Protein 2V4X (pdb70)

Radius of gyration: 14.33 Å; Cα contacts (8 Å, |Δi|>4): 171; chains: 1; bounding box: 40×26×37 Å

Organism: Sheep pulmonary adenomatosis virus (NCBI:txid11746)

B-factor: mean 12.02, std 9.5, range [4.0, 73.2]

Solvent-accessible surface area: 7059 Å² total

Nearest PDB structures (foldseek):
  2v4x-assembly1_A  TM=1.008E+00  e=2.243E-20  Jaagsiekte sheep retrovirus
  2xgv-assembly1_A  TM=6.869E-01  e=1.788E-03  Microcebus murinus
  2xgu-assembly1_A  TM=5.473E-01  e=5.141E-03  Oryctolagus cuniculus
  8ckx-assembly1_F  TM=6.188E-01  e=2.642E-02  Human immunodeficiency virus 1
  3j3q-assembly1_hP  TM=6.783E-01  e=2.844E-01  Human immunodeficiency virus 1

Secondary structure (DSSP, 8-state):
-EEE-SS-EEE-PPPHHHHHHHHHHHHHT-TTSHHHH--HHHHTS---HHHHHHHHHHHS-HHHHHHHHHHHHHHHHHHHHHHHHHT-S--------GGG-SGGGSSSS-TTHHHHHHHHHHHHHHT--

Foldseek 3Di:
DWDDDPPDIDDDADDPVVLVVLLCCCVPVNLQGPVNLVLVVVLVDQDFLVNLLVSLVRRDDPVLSVQLLVQLLVLLQVVQVVCVVVVNPDHSVLNQDDVRVDPVSRHDHDPCSSNSNSVSNSVSSNPGD

Sequence (129 aa):
PVFENNNQRYYESLPFKQLKEELKIACSQYGPTAPFTIAIENLGTQALPPNDWKQTARRRACLSGGDYLLWKSEFFEEQCARIADVNRQQQGIQTSYELIGEGPYQATDTQLNFLPGAYAQISNAARQAWKRLP

CATH classification: 1.10.375.10

Structure (mmCIF, N/CA/C/O backbone):
data_2V4X
#
_entry.id   2V4X
#
_cell.length_a   29.595
_cell.length_b   57.826
_cell.length_c   40.927
_cell.angle_alpha   90.00
_cell.angle_beta   109.17
_cell.angle_gamma   90.00
#
_symmetry.space_group_name_H-M   'P 1 21 1'
#
loop_
_entity.id
_entity.type
_entity.pdbx_description
1 polymer 'CAPSID PROTEIN P27'
2 water water
#
loop_
_atom_site.group_PDB
_atom_site.id
_atom_site.type_symbol
_atom_site.label_atom_id
_atom_site.label_alt_id
_atom_site.label_comp_id
_atom_site.label_asym_id
_atom_site.label_entity_id
_atom_site.label_seq_id
_atom_site.pdbx_PDB_ins_code
_atom_site.Cartn_x
_atom_site.Cartn_y
_atom_site.Cartn_z
_atom_site.occupancy
_atom_site.B_iso_or_equiv
_atom_site.auth_seq_id
_atom_site.auth_comp_id
_atom_site.auth_asym_id
_atom_site.auth_atom_id
_atom_site.pdbx_PDB_model_num
ATOM 1 N N . PRO A 1 1 ? 33.252 23.977 2.216 1.00 7.20 1 PRO A N 1
ATOM 2 C CA . PRO A 1 1 ? 34.166 24.970 1.630 1.00 7.79 1 PRO A CA 1
ATOM 3 C C . PRO A 1 1 ? 35.235 24.358 0.738 1.00 7.34 1 PRO A C 1
ATOM 4 O O . PRO A 1 1 ? 35.375 23.138 0.659 1.00 7.55 1 PRO A O 1
ATOM 8 N N . VAL A 1 2 ? 35.966 25.235 0.069 1.00 8.01 2 VAL A N 1
ATOM 9 C CA . VAL A 1 2 ? 36.984 24.882 -0.915 1.00 8.49 2 VAL A CA 1
ATOM 10 C C . VAL A 1 2 ? 38.356 25.072 -0.293 1.00 8.27 2 VAL A C 1
ATOM 11 O O . VAL A 1 2 ? 38.634 26.097 0.328 1.00 7.54 2 VAL A O 1
ATOM 15 N N . PHE A 1 3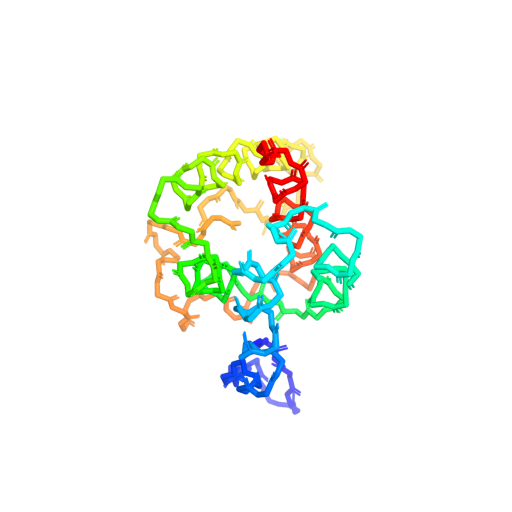 ? 39.195 24.063 -0.490 1.00 8.26 3 PHE A N 1
ATOM 16 C CA . PHE A 1 3 ? 40.553 24.043 0.015 1.00 8.95 3 PHE A CA 1
ATOM 17 C C . PHE A 1 3 ? 41.489 23.632 -1.098 1.00 8.51 3 PHE A C 1
ATOM 18 O O . PHE A 1 3 ? 41.060 23.189 -2.161 1.00 8.75 3 PHE A O 1
ATOM 26 N N . GLU A 1 4 ? 42.782 23.789 -0.829 1.00 8.62 4 GLU A N 1
ATOM 27 C CA . GLU A 1 4 ? 43.813 23.350 -1.751 1.00 8.89 4 GLU A CA 1
ATOM 28 C C . GLU A 1 4 ? 44.828 22.522 -0.978 1.00 9.25 4 GLU A C 1
ATOM 29 O O . GLU A 1 4 ? 45.090 22.786 0.201 1.00 8.55 4 GLU A O 1
ATOM 35 N N .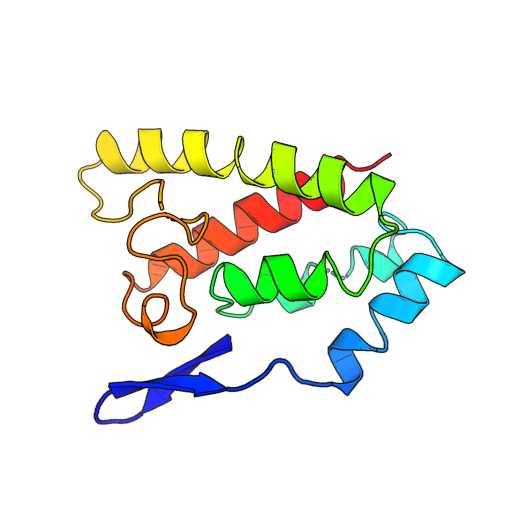 ASN A 1 5 ? 45.361 21.503 -1.642 1.00 9.43 5 ASN A N 1
ATOM 36 C CA . ASN A 1 5 ? 46.556 20.814 -1.179 1.00 9.97 5 ASN A CA 1
ATOM 37 C C . ASN A 1 5 ? 47.588 20.983 -2.279 1.00 9.78 5 ASN A C 1
ATOM 38 O O . ASN A 1 5 ? 47.394 21.797 -3.183 1.00 9.96 5 ASN A O 1
ATOM 43 N N . ASN A 1 6 ? 48.707 20.270 -2.201 1.00 10.55 6 ASN A N 1
ATOM 44 C CA . ASN A 1 6 ? 49.768 20.458 -3.182 1.00 11.50 6 ASN A CA 1
ATOM 45 C C . ASN A 1 6 ? 49.407 20.072 -4.614 1.00 11.70 6 ASN A C 1
ATOM 46 O O . ASN A 1 6 ? 50.122 20.408 -5.540 1.00 12.68 6 ASN A O 1
ATOM 51 N N . ASN A 1 7 ? 48.285 19.384 -4.789 1.00 11.55 7 ASN A N 1
ATOM 52 C CA . ASN A 1 7 ? 47.952 18.771 -6.053 1.00 11.82 7 ASN A CA 1
ATOM 53 C C . ASN A 1 7 ? 46.623 19.245 -6.666 1.00 11.17 7 ASN A C 1
ATOM 54 O O . ASN A 1 7 ? 46.449 19.196 -7.885 1.00 11.13 7 ASN A O 1
ATOM 59 N N . GLN A 1 8 ? 45.691 19.707 -5.842 1.00 10.61 8 GLN A N 1
ATOM 60 C CA . GLN A 1 8 ? 44.354 20.005 -6.342 1.00 10.91 8 GLN A CA 1
ATOM 61 C C . GLN A 1 8 ? 43.528 20.876 -5.399 1.00 9.87 8 GLN A C 1
ATOM 62 O O . GLN A 1 8 ? 43.818 20.993 -4.208 1.00 9.54 8 GLN A O 1
ATOM 68 N N . ARG A 1 9 ? 42.464 21.445 -5.958 1.00 9.56 9 ARG A N 1
ATOM 69 C CA . ARG A 1 9 ? 41.366 21.959 -5.177 1.00 9.25 9 ARG A CA 1
ATOM 70 C C . ARG A 1 9 ? 40.495 20.790 -4.731 1.00 8.92 9 ARG A C 1
ATOM 71 O O . ARG A 1 9 ? 40.225 19.861 -5.501 1.00 9.60 9 ARG A O 1
ATOM 79 N N . TYR A 1 10 ? 40.028 20.856 -3.494 1.00 8.54 10 TYR A N 1
ATOM 80 C CA . TYR A 1 10 ? 39.106 19.856 -2.986 1.00 8.23 10 TYR A CA 1
ATOM 81 C C . TYR A 1 10 ? 38.059 20.490 -2.087 1.00 8.38 10 TYR A C 1
ATOM 82 O O . TYR A 1 10 ? 38.206 21.647 -1.655 1.00 8.51 10 TYR A O 1
ATOM 91 N N . TYR A 1 11 ? 37.006 19.711 -1.830 1.00 7.66 11 TYR A N 1
ATOM 92 C CA . TYR A 1 11 ? 35.860 20.143 -1.055 1.00 7.37 11 TYR A CA 1
ATOM 93 C C . TYR A 1 11 ? 35.833 19.411 0.265 1.00 7.72 11 TYR A C 1
ATOM 94 O O . TYR A 1 11 ? 36.063 18.194 0.319 1.00 8.28 11 TYR A O 1
ATOM 103 N N . GLU A 1 12 ? 35.526 20.157 1.320 1.00 7.79 12 GLU A N 1
ATOM 104 C CA . GLU A 1 12 ? 35.202 19.585 2.608 1.00 8.70 12 GLU A CA 1
ATOM 105 C C . GLU A 1 12 ? 33.862 20.147 3.060 1.00 8.11 12 GLU A C 1
ATOM 106 O O . GLU A 1 12 ? 33.555 21.304 2.820 1.00 8.23 12 GLU A O 1
ATOM 112 N N . SER A 1 13 ? 33.052 19.310 3.685 1.00 8.99 13 SER A N 1
ATOM 113 C CA . SER A 1 13 ? 31.761 19.731 4.186 1.00 9.50 13 SER A CA 1
ATOM 114 C C . SER A 1 13 ? 31.863 20.898 5.160 1.00 9.41 13 SER A C 1
ATOM 115 O O . SER A 1 13 ? 32.872 21.071 5.845 1.00 8.75 13 SER A O 1
ATOM 118 N N . LEU A 1 14 ? 30.812 21.708 5.204 1.00 9.99 14 LEU A N 1
ATOM 119 C CA . LEU A 1 14 ? 30.687 22.756 6.206 1.00 10.55 14 LEU A CA 1
ATOM 120 C C . LEU A 1 14 ? 30.805 22.156 7.606 1.00 10.39 14 LEU A C 1
ATOM 121 O O . LEU A 1 14 ? 30.212 21.118 7.877 1.00 10.10 14 LEU A O 1
ATOM 126 N N . PRO A 1 15 ? 31.582 22.798 8.498 1.00 11.01 15 PRO A N 1
ATOM 127 C CA . PRO A 1 15 ? 31.622 22.346 9.884 1.00 11.23 15 PRO A CA 1
ATOM 128 C C . PRO A 1 15 ? 30.248 22.384 10.541 1.00 11.05 15 PRO A C 1
ATOM 129 O O . PRO A 1 15 ? 29.590 23.413 10.565 1.00 11.37 15 PRO A O 1
ATOM 133 N N . PHE A 1 16 ? 29.830 21.253 11.079 1.00 11.07 16 PHE A N 1
ATOM 134 C CA . PHE A 1 16 ? 28.481 21.114 11.593 1.00 11.24 16 PHE A CA 1
ATOM 135 C C . PHE A 1 16 ? 28.150 22.067 12.753 1.00 11.32 16 PHE A C 1
ATOM 136 O O . PHE A 1 16 ? 27.061 22.642 12.785 1.00 10.65 16 PHE A O 1
ATOM 144 N N . LYS A 1 17 ? 29.071 22.226 13.700 1.00 11.17 17 LYS A N 1
ATOM 145 C CA . LYS A 1 17 ? 28.825 23.084 14.873 1.00 12.02 17 LYS A CA 1
ATOM 146 C C . LYS A 1 17 ? 28.457 24.519 14.481 1.00 12.33 17 LYS A C 1
ATOM 147 O O . LYS A 1 17 ? 27.536 25.118 15.036 1.00 12.89 17 LYS A O 1
ATOM 149 N N . GLN A 1 18 ? 29.197 25.060 13.526 1.00 12.68 18 GLN A N 1
ATOM 150 C CA . GLN A 1 18 ? 28.968 26.402 12.988 1.00 13.25 18 GLN A CA 1
ATOM 151 C C . GLN A 1 18 ? 27.580 26.495 12.322 1.00 12.28 18 GLN A C 1
ATOM 152 O O . GLN A 1 18 ? 26.837 27.458 12.509 1.00 11.31 18 GLN A O 1
ATOM 158 N N . LEU A 1 19 ? 27.228 25.486 11.534 1.00 11.51 19 LEU A N 1
ATOM 159 C CA . LEU A 1 19 ? 25.933 25.446 10.856 1.00 11.61 19 LEU A CA 1
ATOM 160 C C . LEU A 1 19 ? 24.783 25.345 11.863 1.00 11.10 19 LEU A C 1
ATOM 161 O O . LEU A 1 19 ? 23.791 26.049 11.750 1.00 10.56 19 LEU A O 1
ATOM 166 N N . LYS A 1 20 ? 24.925 24.457 12.839 1.00 10.67 20 LYS A N 1
ATOM 167 C CA . LYS A 1 20 ? 23.925 24.308 13.888 1.00 11.67 20 LYS A CA 1
ATOM 168 C C . LYS A 1 20 ? 23.720 25.620 14.649 1.00 11.14 20 LYS A C 1
ATOM 169 O O . LYS A 1 20 ? 22.587 26.042 14.856 1.00 11.33 20 LYS A O 1
ATOM 175 N N . GLU A 1 21 ? 24.815 26.238 15.085 1.00 11.09 21 GLU A N 1
ATOM 176 C CA A GLU A 1 21 ? 24.716 27.497 15.805 0.50 10.83 21 GLU A CA 1
ATOM 177 C CA B GLU A 1 21 ? 24.801 27.545 15.773 0.50 10.89 21 GLU A CA 1
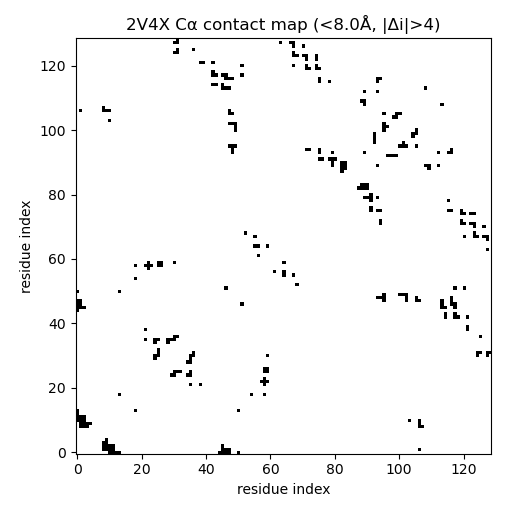ATOM 178 C C . GLU A 1 21 ? 24.009 28.572 14.969 1.00 10.53 21 GLU A C 1
ATOM 179 O O . GLU A 1 21 ? 23.194 29.330 15.506 1.00 10.33 21 GLU A O 1
ATOM 190 N N . LEU A 1 22 ? 24.272 28.602 13.669 1.00 10.01 22 LEU A N 1
ATOM 191 C CA . LEU A 1 22 ? 23.605 29.556 12.783 1.00 9.26 22 LEU A CA 1
ATOM 192 C C . LEU A 1 22 ? 22.104 29.254 12.652 1.00 8.87 22 LEU A C 1
ATOM 193 O O . LEU A 1 22 ? 21.283 30.170 12.698 1.00 8.45 22 LEU A O 1
ATOM 198 N N . LYS A 1 23 ? 21.736 27.981 12.532 1.00 8.86 23 LYS A N 1
ATOM 199 C CA . LYS A 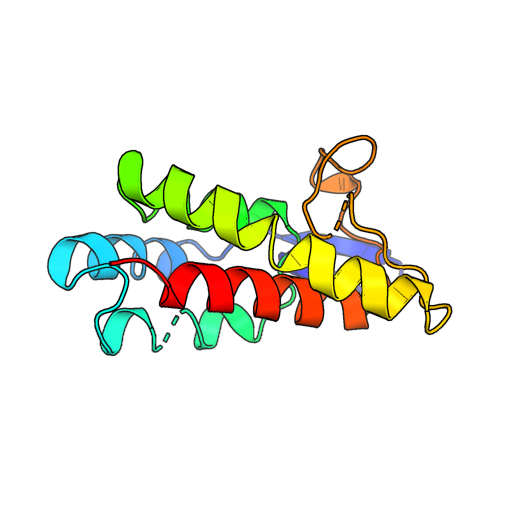1 23 ? 20.324 27.616 12.471 1.00 8.97 23 LYS A CA 1
ATOM 200 C C . LYS A 1 23 ? 19.585 28.050 13.739 1.00 8.75 23 LYS A C 1
ATOM 201 O O . LYS A 1 23 ? 18.475 28.607 13.676 1.00 8.41 23 LYS A O 1
ATOM 207 N N . ILE A 1 24 ? 20.201 27.792 14.888 1.00 8.61 24 ILE A N 1
ATOM 208 C CA . ILE A 1 24 ? 19.615 28.178 16.175 1.00 8.59 24 ILE A CA 1
ATOM 209 C C . ILE A 1 24 ? 19.501 29.701 16.280 1.00 8.21 24 ILE A C 1
ATOM 210 O O . ILE A 1 24 ? 18.483 30.220 16.739 1.00 8.63 24 ILE A O 1
ATOM 215 N N . ALA A 1 25 ? 20.534 30.410 15.835 1.00 8.23 25 ALA A N 1
ATOM 216 C CA . ALA A 1 25 ? 20.513 31.879 15.872 1.00 7.95 25 ALA A CA 1
ATOM 217 C C . ALA A 1 25 ? 19.355 32.420 15.030 1.00 8.41 25 ALA A C 1
ATOM 218 O O . ALA A 1 25 ? 18.628 33.314 15.456 1.00 8.46 25 ALA A O 1
ATOM 220 N N . CYS A 1 26 ? 19.159 31.854 13.840 1.00 8.15 26 CYS A N 1
ATOM 221 C CA . CYS A 1 26 ? 18.083 32.319 12.976 1.00 8.95 26 CYS A CA 1
ATOM 222 C C . CYS A 1 26 ? 16.730 32.102 13.619 1.00 9.28 26 CYS A C 1
ATOM 223 O O . CYS A 1 26 ? 15.864 32.964 13.543 1.00 9.56 26 CYS A O 1
ATOM 226 N N . SER A 1 27 ? 16.544 30.950 14.251 1.00 9.50 27 SER A N 1
ATOM 227 C CA . SER A 1 27 ? 15.260 30.643 14.873 1.00 10.71 27 SER A CA 1
ATOM 228 C C . SER A 1 27 ? 15.053 31.421 16.171 1.00 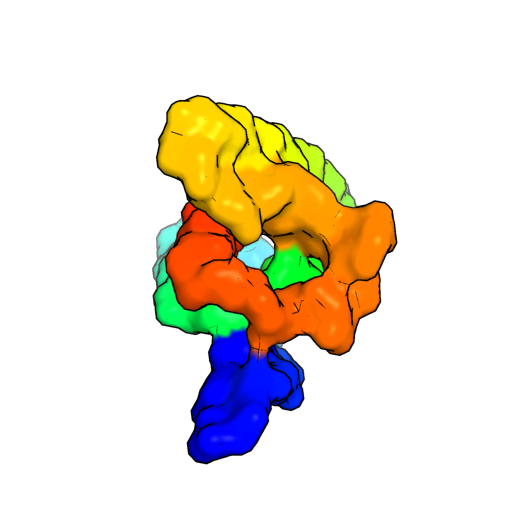10.19 27 SER A C 1
ATOM 229 O O . SER A 1 27 ? 13.948 31.899 16.429 1.00 10.84 27 SER A O 1
ATOM 232 N N . GLN A 1 28 ? 16.109 31.602 16.957 1.00 8.61 28 GLN A N 1
ATOM 233 C CA . GLN A 1 28 ? 15.976 32.180 18.295 1.00 8.57 28 GLN A CA 1
ATOM 234 C C . GLN A 1 28 ? 16.083 33.698 18.313 1.00 8.85 28 GLN A C 1
ATOM 235 O O . GLN A 1 28 ? 15.450 34.331 19.156 1.00 9.23 28 GLN A O 1
ATOM 241 N N . TYR A 1 29 ? 16.894 34.274 17.423 1.00 8.77 29 TYR A N 1
ATOM 242 C CA . TYR A 1 29 ? 17.053 35.743 17.352 1.00 8.67 29 TYR A CA 1
ATOM 243 C C . TYR A 1 29 ? 16.500 36.377 16.077 1.00 9.22 29 TYR A C 1
ATOM 244 O O . TYR A 1 29 ? 16.191 37.570 16.061 1.00 10.59 29 TYR A O 1
ATOM 253 N N . GLY A 1 30 ? 16.404 35.586 15.015 1.00 9.42 30 GLY A N 1
ATOM 254 C CA . GLY A 1 30 ? 16.008 36.076 13.696 1.00 9.31 30 GLY A CA 1
ATOM 255 C C . GLY A 1 30 ? 17.202 36.107 12.758 1.00 9.53 30 GLY A C 1
ATOM 256 O O . GLY A 1 30 ? 18.338 36.261 13.194 1.00 8.81 30 GLY A O 1
ATOM 257 N N . PRO A 1 31 ? 16.956 35.962 11.454 1.00 9.70 31 PRO A N 1
ATOM 258 C CA . PRO A 1 31 ? 18.052 35.882 10.497 1.00 9.72 31 PRO A CA 1
ATOM 259 C C . PRO A 1 31 ? 18.932 37.130 10.409 1.00 9.97 31 PRO A C 1
ATOM 260 O O . PRO A 1 31 ? 20.077 37.029 9.981 1.00 9.51 31 PRO A O 1
ATOM 264 N N . THR A 1 32 ? 18.404 38.293 10.784 1.00 9.27 32 THR A N 1
ATOM 265 C CA . THR A 1 32 ? 19.184 39.522 10.699 1.00 9.56 32 THR A CA 1
ATOM 266 C C . THR A 1 32 ? 19.457 40.154 12.065 1.00 8.77 32 THR A C 1
ATOM 267 O O . THR A 1 32 ? 19.817 41.315 12.135 1.00 9.49 32 THR A O 1
ATOM 271 N N . ALA A 1 33 ? 19.314 39.382 13.142 1.00 8.80 33 ALA A N 1
ATOM 272 C CA . ALA A 1 33 ? 19.744 39.837 14.476 1.00 8.05 33 ALA A CA 1
ATOM 273 C C . ALA A 1 33 ? 21.246 40.078 14.469 1.00 7.86 33 ALA A C 1
ATOM 274 O O . ALA A 1 33 ? 21.968 39.397 13.746 1.00 7.52 33 ALA A O 1
ATOM 276 N N . PRO A 1 34 ? 21.733 41.046 15.258 1.00 7.66 34 PRO A N 1
ATOM 277 C CA . PRO A 1 34 ? 23.179 41.271 15.307 1.00 7.80 34 PRO A CA 1
ATOM 278 C C . PRO A 1 34 ? 24.043 40.025 15.536 1.00 8.20 34 PRO A C 1
ATOM 279 O O . PRO A 1 34 ? 25.085 39.869 14.881 1.00 7.70 34 PRO A O 1
ATOM 283 N N . PHE A 1 35 ? 23.616 39.125 16.422 1.00 7.92 35 PHE A N 1
ATOM 284 C CA . PHE A 1 35 ? 24.402 37.914 16.658 1.00 7.99 35 PHE A CA 1
ATOM 285 C C . PHE A 1 35 ? 24.449 37.053 15.411 1.00 7.82 35 PHE A C 1
ATOM 286 O O . PHE A 1 35 ? 25.499 36.525 15.028 1.00 7.41 35 PHE A O 1
ATOM 294 N N . THR A 1 36 ? 23.293 36.912 14.783 1.00 7.81 36 THR A N 1
ATOM 295 C CA . THR A 1 36 ? 23.174 36.102 13.578 1.00 8.16 36 THR A CA 1
ATOM 296 C C . THR A 1 36 ? 24.017 36.671 12.434 1.00 8.01 36 THR A C 1
ATOM 297 O O . THR A 1 36 ? 24.733 35.930 11.750 1.00 8.34 36 THR A O 1
ATOM 301 N N . ILE A 1 37 ? 23.969 37.990 12.257 1.00 7.90 37 ILE A N 1
ATOM 302 C CA . ILE A 1 37 ? 24.772 38.627 11.216 1.00 8.42 37 ILE A CA 1
ATOM 303 C C . ILE A 1 37 ? 26.265 38.474 11.528 1.00 8.52 37 ILE A C 1
ATOM 304 O O . ILE A 1 37 ? 27.076 38.280 10.610 1.00 8.53 37 ILE A O 1
ATOM 309 N N . ALA A 1 38 ? 26.646 38.541 12.798 1.00 8.38 38 ALA A N 1
ATOM 310 C CA . ALA A 1 38 ? 28.053 38.337 13.155 1.00 8.70 38 ALA A CA 1
ATOM 311 C C . ALA A 1 38 ? 28.510 36.953 12.721 1.00 9.31 38 ALA A C 1
ATOM 312 O O . ALA A 1 38 ? 29.612 36.788 12.193 1.00 9.42 38 ALA A O 1
ATOM 326 N N . ILE A 1 40 ? 27.158 35.151 10.243 1.00 9.05 40 ILE A N 1
ATOM 327 C CA . ILE A 1 40 ? 27.176 35.195 8.777 1.00 8.62 40 ILE A CA 1
ATOM 328 C C . ILE A 1 40 ? 28.463 35.836 8.250 1.00 8.40 40 ILE A C 1
ATOM 329 O O . ILE A 1 40 ? 29.052 35.365 7.271 1.00 8.93 40 ILE A O 1
ATOM 334 N N . GLU A 1 41 ? 28.885 36.915 8.903 1.00 8.87 41 GLU A N 1
ATOM 335 C CA . GLU A 1 41 ? 30.147 37.580 8.558 1.00 8.69 41 GLU A CA 1
ATOM 336 C C . GLU A 1 41 ? 31.329 36.647 8.746 1.00 8.39 41 GLU A C 1
ATOM 337 O O . GLU A 1 41 ? 32.245 36.593 7.909 1.00 8.14 41 GLU A O 1
ATOM 343 N N . ASN A 1 42 ? 31.312 35.880 9.824 1.00 8.43 42 ASN A N 1
ATOM 344 C CA . ASN A 1 42 ? 32.403 34.923 10.055 1.00 8.85 42 ASN A CA 1
ATOM 345 C C . ASN A 1 42 ? 32.419 33.849 8.968 1.00 8.55 42 ASN A C 1
ATOM 346 O O . ASN A 1 42 ? 33.466 33.517 8.414 1.00 8.16 42 ASN A O 1
ATOM 351 N N . LEU A 1 43 ? 31.251 33.311 8.624 1.00 7.78 43 LEU A N 1
ATOM 352 C CA . LEU A 1 43 ? 31.165 32.329 7.554 1.00 7.95 43 LEU A CA 1
ATOM 353 C C . LEU A 1 43 ? 31.643 32.942 6.231 1.00 7.12 43 LEU A C 1
ATOM 354 O O . LEU A 1 43 ? 32.234 32.267 5.381 1.00 8.35 43 LEU A O 1
ATOM 359 N N . GLY A 1 44 ? 31.356 34.229 6.061 1.00 7.16 44 GLY A N 1
ATOM 360 C CA . GLY A 1 44 ? 31.707 34.950 4.851 1.00 7.50 44 GLY A CA 1
ATOM 361 C C . GLY A 1 44 ? 33.190 35.095 4.581 1.00 7.57 44 GLY A C 1
ATOM 362 O O . GLY A 1 44 ? 33.589 35.429 3.472 1.00 8.36 44 GLY A O 1
ATOM 363 N N . THR A 1 45 ? 34.009 34.839 5.599 1.00 7.47 45 THR A N 1
ATOM 364 C CA . THR A 1 45 ? 35.471 34.911 5.453 1.00 7.86 45 THR A CA 1
ATOM 365 C C . THR A 1 45 ? 36.054 33.625 4.878 1.00 8.06 45 THR A C 1
ATOM 366 O O . THR A 1 45 ? 37.231 33.580 4.535 1.00 7.89 45 THR A O 1
ATOM 370 N N . GLN A 1 46 ? 35.241 32.587 4.767 1.00 7.43 46 GLN A N 1
ATOM 371 C CA . GLN A 1 46 ? 35.701 31.312 4.206 1.00 7.93 46 GLN A CA 1
ATOM 372 C C . GLN A 1 46 ? 35.349 31.161 2.730 1.00 8.24 46 GLN A C 1
ATOM 373 O O . GLN A 1 46 ? 34.547 31.915 2.201 1.00 9.12 46 GLN A O 1
ATOM 379 N N . ALA A 1 47 ? 35.983 30.200 2.066 1.00 8.13 47 ALA A N 1
ATOM 380 C CA . ALA A 1 47 ? 35.821 30.024 0.627 1.00 7.84 47 ALA A CA 1
ATOM 381 C C . ALA A 1 47 ? 34.692 29.034 0.385 1.00 8.34 47 ALA A C 1
ATOM 382 O O . ALA A 1 47 ? 34.913 27.824 0.218 1.00 9.43 47 ALA A O 1
ATOM 384 N N . LEU A 1 48 ? 33.486 29.557 0.394 1.00 7.91 48 LEU A N 1
ATOM 385 C CA . LEU A 1 48 ? 32.298 28.723 0.210 1.00 7.01 48 LEU A CA 1
ATOM 386 C C . LEU A 1 48 ? 31.927 28.706 -1.276 1.00 6.87 48 LEU A C 1
ATOM 387 O O . LEU A 1 48 ? 31.707 29.748 -1.878 1.00 7.21 48 LEU A O 1
ATOM 392 N N . PRO A 1 49 ? 31.820 27.514 -1.866 1.00 7.27 49 PRO A N 1
ATOM 393 C CA . PRO A 1 49 ? 31.261 27.491 -3.212 1.00 6.72 49 PRO A CA 1
ATOM 394 C C . PRO A 1 49 ? 29.769 27.818 -3.102 1.00 6.93 49 PRO A C 1
ATOM 395 O O . PRO A 1 49 ? 29.206 27.787 -1.990 1.00 7.20 49 PRO A O 1
ATOM 399 N N . PRO A 1 50 ? 29.123 28.161 -4.222 1.00 6.95 50 PRO A N 1
ATOM 400 C CA . PRO A 1 50 ? 27.713 28.555 -4.179 1.00 6.78 50 PRO A CA 1
ATOM 401 C C . PRO A 1 50 ? 26.833 27.562 -3.411 1.00 6.55 50 PRO A C 1
ATOM 402 O O . PRO A 1 50 ? 25.975 27.974 -2.608 1.00 6.78 50 PRO A O 1
ATOM 406 N N . ASN A 1 51 ? 27.067 26.264 -3.625 1.00 6.57 51 ASN A N 1
ATOM 407 C CA . ASN A 1 51 ? 26.213 25.265 -2.989 1.00 6.66 51 ASN A CA 1
ATOM 408 C C . ASN A 1 51 ? 26.275 25.280 -1.465 1.00 6.75 51 ASN A C 1
ATOM 409 O O . ASN A 1 51 ? 25.319 24.899 -0.803 1.00 7.15 51 ASN A O 1
ATOM 414 N N . ASP A 1 52 ? 27.396 25.732 -0.908 1.00 6.23 52 ASP A N 1
ATOM 415 C CA . ASP A 1 52 ? 27.501 25.818 0.551 1.00 6.42 52 ASP A CA 1
ATOM 416 C C . ASP A 1 52 ? 26.653 26.962 1.077 1.00 5.95 52 ASP A C 1
ATOM 417 O O . ASP A 1 52 ? 26.063 26.846 2.143 1.00 6.52 52 ASP A O 1
ATOM 422 N N . TRP A 1 53 ? 26.621 28.082 0.357 1.00 6.23 53 TRP A N 1
ATOM 423 C CA . TRP A 1 53 ? 25.744 29.196 0.738 1.00 6.67 53 TRP A CA 1
ATOM 424 C C . TRP A 1 53 ? 24.263 28.812 0.609 1.00 6.75 53 TRP A C 1
ATOM 425 O O . TRP A 1 53 ? 23.473 29.088 1.520 1.00 7.23 53 TRP A O 1
ATOM 436 N N . LYS A 1 54 ? 23.905 28.138 -0.496 1.00 6.31 54 LYS A N 1
ATOM 437 C CA . LYS A 1 54 ? 22.524 27.684 -0.684 1.00 6.80 54 LYS A CA 1
ATOM 438 C C . LYS A 1 54 ? 22.148 26.656 0.380 1.00 6.28 54 LYS A C 1
ATOM 439 O O . LYS A 1 54 ? 21.078 26.758 0.982 1.00 6.55 54 LYS A O 1
ATOM 445 N N . GLN A 1 55 ? 23.047 25.719 0.679 1.00 5.86 55 GLN A N 1
ATOM 446 C CA . GLN A 1 55 ? 22.791 24.740 1.748 1.00 6.06 55 GLN A CA 1
ATOM 447 C C . GLN A 1 55 ? 22.583 25.426 3.100 1.00 5.55 55 GLN A C 1
ATOM 448 O O . GLN A 1 55 ? 21.704 25.055 3.889 1.00 6.55 55 GLN A O 1
ATOM 454 N N . THR A 1 56 ? 23.443 26.404 3.396 1.00 5.08 56 THR A N 1
ATOM 455 C CA . THR A 1 56 ? 23.350 27.120 4.664 1.00 5.17 56 THR A CA 1
ATOM 456 C C . THR A 1 56 ? 22.012 27.851 4.754 1.00 5.62 56 THR A C 1
ATOM 457 O O . THR A 1 56 ? 21.303 27.765 5.758 1.00 6.28 56 THR A O 1
ATOM 461 N N . ALA A 1 57 ? 21.663 28.564 3.692 1.00 5.84 57 ALA A N 1
ATOM 462 C CA . ALA A 1 57 ? 20.421 29.305 3.697 1.00 6.47 57 ALA A CA 1
ATOM 463 C C . ALA A 1 57 ? 19.224 28.370 3.829 1.00 6.90 57 ALA A C 1
ATOM 464 O O . ALA A 1 57 ? 18.273 28.671 4.554 1.00 5.99 57 ALA A O 1
ATOM 466 N N . ARG A 1 58 ? 19.233 27.255 3.093 1.00 7.10 58 ARG A N 1
ATOM 467 C CA A ARG A 1 58 ? 18.131 26.287 3.169 0.35 7.13 58 ARG A CA 1
ATOM 468 C CA B ARG A 1 58 ? 18.140 26.277 3.160 0.35 6.88 58 ARG A CA 1
ATOM 469 C CA C ARG A 1 58 ? 18.145 26.272 3.148 0.30 7.67 58 ARG A CA 1
ATOM 470 C C . ARG A 1 58 ? 17.990 25.716 4.572 1.00 7.28 58 ARG A C 1
ATOM 471 O O . ARG A 1 58 ? 16.873 25.544 5.058 1.00 8.05 58 ARG A O 1
ATOM 493 N N . ALA A 1 59 ? 19.117 25.416 5.222 1.00 6.74 59 ALA A N 1
ATOM 494 C CA . ALA A 1 59 ? 19.119 24.843 6.571 1.00 7.13 59 ALA A CA 1
ATOM 495 C C . ALA A 1 59 ? 18.696 25.821 7.644 1.00 7.31 59 ALA A C 1
ATOM 496 O O . ALA A 1 59 ? 18.054 25.435 8.627 1.00 8.38 59 ALA A O 1
ATOM 498 N N . CYS A 1 60 ? 19.033 27.089 7.472 1.00 6.66 60 CYS A N 1
ATOM 499 C CA . CYS A 1 60 ? 18.873 28.053 8.560 1.00 7.14 60 CYS A CA 1
ATOM 500 C C . CYS A 1 60 ? 17.646 28.954 8.447 1.00 6.59 60 CYS A C 1
ATOM 501 O O . CYS A 1 60 ? 17.133 29.428 9.471 1.00 8.24 60 CYS A O 1
ATOM 504 N N . LEU A 1 61 ? 17.200 29.217 7.219 1.00 6.81 61 LEU A N 1
ATOM 505 C CA . LEU A 1 61 ? 16.087 30.135 6.983 1.00 6.19 61 LEU A CA 1
ATOM 506 C C . LEU A 1 61 ? 14.758 29.422 6.836 1.00 6.88 61 LEU A C 1
ATOM 507 O O . LEU A 1 61 ? 14.697 28.254 6.433 1.00 7.57 61 LEU A O 1
ATOM 512 N N . SER A 1 62 ? 13.687 30.135 7.164 1.00 6.98 62 SER A N 1
ATOM 513 C CA . SER A 1 62 ? 12.358 29.608 6.909 1.00 7.11 62 SER A CA 1
ATOM 514 C C . SER A 1 62 ? 12.238 29.425 5.414 1.00 6.54 62 SER A C 1
ATOM 515 O O . SER A 1 62 ? 12.986 30.017 4.638 1.00 6.46 62 SER A O 1
ATOM 518 N N . GLY A 1 63 ? 11.288 28.609 4.990 1.00 6.36 63 GLY A N 1
ATOM 519 C CA . GLY A 1 63 ? 11.073 28.409 3.567 1.00 5.94 63 GLY A CA 1
ATOM 520 C C . GLY A 1 63 ? 10.857 29.718 2.836 1.00 5.23 63 GLY A C 1
ATOM 521 O O . GLY A 1 63 ? 11.342 29.903 1.720 1.00 5.74 63 GLY A O 1
ATOM 522 N N . GLY A 1 64 ? 10.097 30.629 3.440 1.00 5.66 64 GLY A N 1
ATOM 523 C CA . GLY A 1 64 ? 9.787 31.897 2.797 1.00 5.64 64 GLY A CA 1
ATOM 524 C C . GLY A 1 64 ? 11.021 32.769 2.684 1.00 5.04 64 GLY A C 1
ATOM 525 O O . GLY A 1 64 ? 11.300 33.347 1.637 1.00 5.70 64 GLY A O 1
ATOM 526 N N . ASP A 1 65 ? 11.766 32.859 3.781 1.00 5.42 65 ASP A N 1
ATOM 527 C CA . ASP A 1 65 ? 13.000 33.656 3.782 1.00 5.95 65 ASP A CA 1
ATOM 528 C C . ASP A 1 65 ? 14.044 33.076 2.830 1.00 5.80 65 ASP A C 1
ATOM 529 O O . ASP A 1 65 ? 14.806 33.823 2.214 1.00 5.43 65 ASP A O 1
ATOM 534 N N . TYR A 1 66 ? 14.071 31.751 2.695 1.00 5.18 66 TYR A N 1
ATOM 535 C CA . TYR A 1 66 ? 15.002 31.126 1.774 1.00 5.29 66 TYR A CA 1
ATOM 536 C C . TYR A 1 66 ? 14.827 31.638 0.354 1.00 4.97 66 TYR A C 1
ATOM 537 O O . TYR A 1 66 ? 15.790 32.013 -0.318 1.00 5.59 66 TYR A O 1
ATOM 546 N N . LEU A 1 67 ? 13.574 31.667 -0.107 1.00 4.39 67 LEU A N 1
ATOM 547 C CA . LEU A 1 67 ? 13.276 32.144 -1.468 1.00 4.40 67 LEU A CA 1
ATOM 548 C C . LEU A 1 67 ? 13.546 33.637 -1.649 1.00 4.52 67 LEU A C 1
ATOM 549 O O . LEU A 1 67 ? 13.973 34.063 -2.726 1.00 5.74 67 LEU A O 1
ATOM 554 N N . LEU A 1 68 ? 13.314 34.443 -0.609 1.00 5.74 68 LEU A N 1
ATOM 555 C CA . LEU A 1 68 ? 13.719 35.864 -0.662 1.00 5.70 68 LEU A CA 1
ATOM 556 C C . LEU A 1 68 ? 15.238 35.996 -0.766 1.00 5.52 68 LEU A C 1
ATOM 557 O O . LEU A 1 68 ? 15.746 36.786 -1.551 1.00 6.32 68 LEU A O 1
ATOM 562 N N . TRP A 1 69 ? 15.952 35.193 0.016 1.00 5.45 69 TRP A N 1
ATOM 563 C CA . TRP A 1 69 ? 17.414 35.192 -0.020 1.00 5.43 69 TRP A CA 1
ATOM 564 C C . TRP A 1 69 ? 17.911 34.786 -1.408 1.00 6.13 69 TRP A C 1
ATOM 565 O O . TRP A 1 69 ? 18.804 35.427 -1.984 1.00 6.82 69 TRP A O 1
ATOM 576 N N . LYS A 1 70 ? 17.352 33.699 -1.929 1.00 5.95 70 LYS A N 1
ATOM 577 C CA . LYS A 1 70 ? 17.867 33.108 -3.163 1.00 7.28 70 LYS A CA 1
ATOM 578 C C . LYS A 1 70 ? 17.710 34.064 -4.311 1.00 6.95 70 LYS A C 1
ATOM 579 O O . LYS A 1 70 ? 18.619 34.212 -5.143 1.00 7.43 70 LYS A O 1
ATOM 585 N N . SER A 1 71 ? 16.551 34.707 -4.371 1.00 6.48 71 SER A N 1
ATOM 586 C CA . SER A 1 71 ? 16.273 35.654 -5.440 1.00 7.08 71 SER A CA 1
ATOM 587 C C . SER A 1 71 ? 17.246 36.826 -5.400 1.00 5.73 71 SER A C 1
ATOM 588 O O . SER A 1 71 ? 17.808 37.220 -6.429 1.00 6.62 71 SER A O 1
ATOM 591 N N . GLU A 1 72 ? 17.477 37.373 -4.213 1.00 6.42 72 GLU A N 1
ATOM 592 C CA . GLU A 1 72 ? 18.415 38.481 -4.084 1.00 5.67 72 GLU A CA 1
ATOM 593 C C . GLU A 1 72 ? 19.859 38.030 -4.323 1.00 5.78 72 GLU A C 1
ATOM 594 O O . GLU A 1 72 ? 20.648 38.762 -4.908 1.00 6.44 72 GLU A O 1
ATOM 600 N N . PHE A 1 73 ? 20.201 36.817 -3.908 1.00 5.37 73 PHE A N 1
ATOM 601 C CA . PHE A 1 73 ? 21.542 36.278 -4.163 1.00 6.09 73 PHE A CA 1
ATOM 602 C C . PHE A 1 73 ? 21.801 36.245 -5.673 1.00 6.31 73 PHE A C 1
ATOM 603 O O . PHE A 1 73 ? 22.865 36.662 -6.137 1.00 6.43 73 PHE A O 1
ATOM 611 N N . PHE A 1 74 ? 20.824 35.761 -6.433 1.00 6.67 74 PHE A N 1
ATOM 612 C CA . PHE A 1 74 ? 20.961 35.698 -7.891 1.00 6.46 74 PHE A CA 1
ATOM 613 C C . PHE A 1 74 ? 21.125 37.102 -8.464 1.00 6.54 74 PHE A C 1
ATOM 614 O O . PHE A 1 74 ? 21.973 37.302 -9.320 1.00 6.45 74 PHE A O 1
ATOM 622 N N . GLU A 1 75 ? 20.331 38.071 -7.996 1.00 6.13 75 GLU A N 1
ATOM 623 C CA A GLU A 1 75 ? 20.466 39.458 -8.465 0.50 6.61 75 GLU A CA 1
ATOM 624 C CA B GLU A 1 75 ? 20.467 39.459 -8.465 0.50 6.41 75 GLU A CA 1
ATOM 625 C C . GLU A 1 75 ? 21.854 40.018 -8.166 1.00 5.93 75 GLU A C 1
ATOM 626 O O . GLU A 1 75 ? 22.478 40.640 -9.020 1.00 6.00 75 GLU A O 1
ATOM 637 N N . GLN A 1 76 ? 22.345 39.795 -6.954 1.00 5.89 76 GLN A N 1
ATOM 638 C CA . GLN A 1 76 ? 23.676 40.274 -6.594 1.00 5.56 76 GLN A CA 1
ATOM 639 C C . GLN A 1 76 ? 24.735 39.640 -7.493 1.00 5.90 76 GLN A C 1
ATOM 640 O O . GLN A 1 76 ? 25.640 40.307 -7.992 1.00 6.72 76 GLN A O 1
ATOM 646 N N . CYS A 1 77 ? 24.609 38.342 -7.731 1.00 4.92 77 CYS A N 1
ATOM 647 C CA . CYS A 1 77 ? 25.543 37.657 -8.619 1.00 5.14 77 CYS A CA 1
ATOM 648 C C . CYS A 1 77 ? 25.499 38.190 -10.055 1.00 5.64 77 CYS A C 1
ATOM 649 O O . CYS A 1 77 ? 26.531 38.268 -10.722 1.00 5.95 77 CYS A O 1
ATOM 652 N N . ALA A 1 78 ? 24.308 38.537 -10.532 1.00 6.21 78 ALA A N 1
ATOM 653 C CA . ALA A 1 78 ? 24.159 39.092 -11.879 1.00 6.21 78 ALA A CA 1
ATOM 654 C C . ALA A 1 78 ? 24.929 40.413 -11.980 1.00 6.05 78 ALA A C 1
ATOM 655 O O . ALA A 1 78 ? 25.600 40.680 -12.973 1.00 6.45 78 ALA A O 1
ATOM 657 N N . ARG A 1 79 ? 24.821 41.243 -10.952 1.00 6.34 79 ARG A N 1
ATOM 658 C CA . ARG A 1 79 ? 25.569 42.497 -10.898 1.00 6.83 79 ARG A CA 1
ATOM 659 C C . ARG A 1 79 ? 27.071 42.255 -10.968 1.00 6.12 79 ARG A C 1
ATOM 660 O O . ARG A 1 79 ? 27.785 42.897 -11.739 1.00 5.62 79 ARG A O 1
ATOM 675 N N . ILE A 1 80 ? 27.557 41.334 -10.151 1.00 6.01 80 ILE A N 1
ATOM 676 C CA . ILE A 1 80 ? 28.986 41.069 -10.087 1.00 6.00 80 ILE A CA 1
ATOM 677 C C . ILE A 1 80 ? 29.454 40.473 -11.419 1.00 5.42 80 ILE A C 1
ATOM 678 O O . ILE A 1 80 ? 30.515 40.814 -11.921 1.00 5.74 80 ILE A O 1
ATOM 683 N N . ALA A 1 81 ? 28.667 39.566 -11.973 1.00 5.34 81 ALA A N 1
ATOM 684 C CA . ALA A 1 81 ? 29.019 38.931 -13.245 1.00 5.63 81 ALA A CA 1
ATOM 685 C C . ALA A 1 81 ? 29.159 39.961 -14.359 1.00 6.46 81 ALA A C 1
ATOM 686 O O . ALA A 1 81 ? 30.050 39.860 -15.206 1.00 6.11 81 ALA A O 1
ATOM 688 N N . ASP A 1 82 ? 28.300 40.977 -14.343 1.00 6.79 82 ASP A N 1
ATOM 689 C CA . ASP A 1 82 ? 28.373 42.062 -15.323 1.00 7.61 82 ASP A CA 1
ATOM 690 C C . ASP A 1 82 ? 29.678 42.855 -15.178 1.00 7.21 82 ASP A C 1
ATOM 691 O O . ASP A 1 82 ? 30.311 43.202 -16.172 1.00 6.95 82 ASP A O 1
ATOM 696 N N . VAL A 1 83 ? 30.090 43.128 -13.943 1.00 6.43 83 VAL A N 1
ATOM 697 C CA . VAL A 1 83 ? 31.367 43.799 -13.701 1.00 6.49 83 VAL A CA 1
ATOM 698 C C . VAL A 1 83 ? 32.534 42.930 -14.157 1.00 6.30 83 VAL A C 1
ATOM 699 O O . VAL A 1 83 ? 33.435 43.400 -14.850 1.00 6.62 83 VAL A O 1
ATOM 703 N N . ASN A 1 84 ? 32.491 41.645 -13.804 1.00 5.51 84 ASN A N 1
ATOM 704 C CA . ASN A 1 84 ? 33.530 40.728 -14.242 1.00 5.43 84 ASN A CA 1
ATOM 705 C C . AS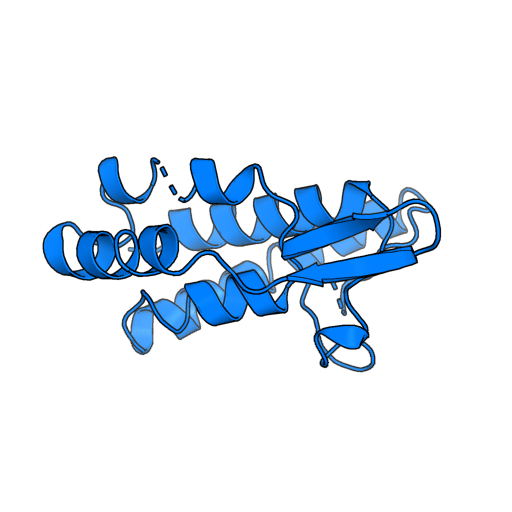N A 1 84 ? 33.654 40.718 -15.753 1.00 5.29 84 ASN A C 1
ATOM 706 O O . ASN A 1 84 ? 34.763 40.723 -16.297 1.00 5.04 84 ASN A O 1
ATOM 711 N N . ARG A 1 85 ? 32.518 40.686 -16.444 1.00 6.12 85 ARG A N 1
ATOM 712 C CA . ARG A 1 85 ? 32.538 40.704 -17.916 1.00 6.44 85 ARG A CA 1
ATOM 713 C C . ARG A 1 85 ? 33.259 41.943 -18.439 1.00 5.85 85 ARG A C 1
ATOM 714 O O . ARG A 1 85 ? 34.115 41.852 -19.335 1.00 5.38 85 ARG A O 1
ATOM 722 N N . GLN A 1 86 ? 32.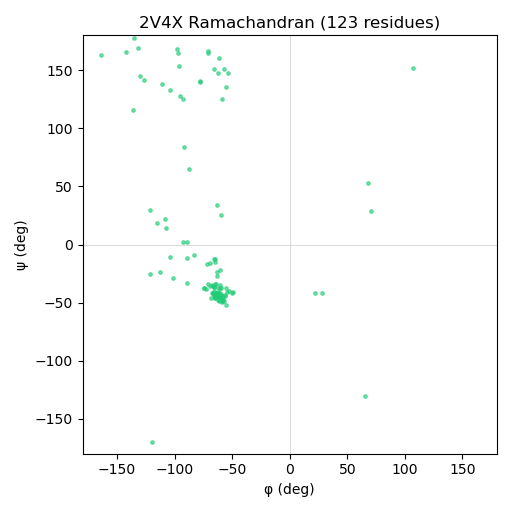920 43.100 -17.877 1.00 6.17 86 GLN A N 1
ATOM 723 C CA . GLN A 1 86 ? 33.521 44.368 -18.326 1.00 6.81 86 GLN A CA 1
ATOM 724 C C . GLN A 1 86 ? 35.017 44.404 -18.061 1.00 6.81 86 GLN A C 1
ATOM 725 O O . GLN A 1 86 ? 35.781 44.999 -18.837 1.00 7.10 86 GLN A O 1
ATOM 731 N N . GLN A 1 87 ? 35.421 43.769 -16.964 1.00 6.40 87 GLN A N 1
ATOM 732 C CA A GLN A 1 87 ? 36.816 43.753 -16.540 0.50 7.02 87 GLN A CA 1
ATOM 733 C CA B GLN A 1 87 ? 36.817 43.754 -16.538 0.50 7.01 87 GLN A CA 1
ATOM 734 C C . GLN A 1 87 ? 37.628 42.590 -17.098 1.00 6.78 87 GLN A C 1
ATOM 735 O O . GLN A 1 87 ? 38.841 42.498 -16.838 1.00 7.51 87 GLN A O 1
ATOM 746 N N . GLY A 1 88 ? 36.988 41.705 -17.871 1.00 6.06 88 GLY A N 1
ATOM 747 C CA . GLY A 1 88 ? 37.689 40.562 -18.462 1.00 5.89 88 GLY A CA 1
ATOM 748 C C . GLY A 1 88 ? 38.091 39.513 -17.443 1.00 6.05 88 GLY A C 1
ATOM 749 O O . GLY A 1 88 ? 39.069 38.783 -17.644 1.00 6.39 88 GLY A O 1
ATOM 750 N N . ILE A 1 89 ? 37.318 39.421 -16.364 1.00 6.20 89 ILE A N 1
ATOM 751 C CA . ILE A 1 89 ? 37.583 38.455 -15.303 1.00 6.48 89 ILE A CA 1
ATOM 752 C C . ILE A 1 89 ? 36.726 37.220 -15.586 1.00 6.89 89 ILE A C 1
ATOM 753 O O . ILE A 1 89 ? 35.507 37.329 -15.772 1.00 6.48 89 ILE A O 1
ATOM 758 N N . GLN A 1 90 ? 37.364 36.054 -15.607 1.00 7.19 90 GLN A N 1
ATOM 759 C CA . GLN A 1 90 ? 36.687 34.838 -16.056 1.00 7.89 90 GLN A CA 1
ATOM 760 C C . GLN A 1 90 ? 35.941 34.144 -14.921 1.00 6.75 90 GLN A C 1
ATOM 761 O O . GLN A 1 90 ? 36.220 33.011 -14.534 1.00 6.90 90 GLN A O 1
ATOM 767 N N . THR A 1 91 ? 34.937 34.845 -14.433 1.00 5.75 91 THR A N 1
ATOM 768 C CA . THR A 1 91 ? 34.005 34.314 -13.458 1.00 5.57 91 THR A CA 1
ATOM 769 C C . THR A 1 91 ? 32.623 34.756 -13.921 1.00 6.42 91 THR A C 1
ATOM 770 O O . THR A 1 91 ? 32.344 35.955 -13.954 1.00 6.80 91 THR A O 1
ATOM 774 N N . SER A 1 92 ? 31.793 33.785 -14.278 1.00 6.25 92 SER A N 1
ATOM 775 C CA . SER A 1 92 ? 30.505 34.041 -14.887 1.00 5.96 92 SER A CA 1
ATOM 776 C C . SER A 1 92 ? 29.361 33.999 -13.891 1.00 5.77 92 SER A C 1
ATOM 777 O O . SER A 1 92 ? 29.498 33.550 -12.749 1.00 5.63 92 SER A O 1
ATOM 780 N N . TYR A 1 93 ? 28.209 34.459 -14.355 1.00 6.25 93 TYR A N 1
ATOM 781 C CA . TYR A 1 93 ? 26.984 34.389 -13.583 1.00 6.00 93 TYR A CA 1
ATOM 782 C C . TYR A 1 93 ? 26.647 32.962 -13.120 1.00 5.96 93 TYR A C 1
ATOM 783 O O . TYR A 1 93 ? 26.404 32.735 -11.935 1.00 6.31 93 TYR A O 1
ATOM 792 N N . GLU A 1 94 ? 26.632 32.003 -14.041 1.00 6.11 94 GLU A N 1
ATOM 793 C CA . GLU A 1 94 ? 26.315 30.625 -13.662 1.00 6.87 94 GLU A CA 1
ATOM 794 C C . GLU A 1 94 ? 27.343 30.024 -12.698 1.00 6.94 94 GLU A C 1
ATOM 795 O O . GLU A 1 94 ? 27.006 29.189 -11.858 1.00 7.04 94 GLU A O 1
ATOM 809 N N . LEU A 1 96 ? 28.955 31.893 -10.348 1.00 6.41 96 LEU A N 1
ATOM 810 C CA . LEU A 1 96 ? 28.635 32.548 -9.077 1.00 6.59 96 LEU A CA 1
ATOM 811 C C . LEU A 1 96 ? 27.406 31.963 -8.375 1.00 6.66 96 LEU A C 1
ATOM 812 O O . LEU A 1 96 ? 27.393 31.831 -7.149 1.00 6.47 96 LEU A O 1
ATOM 817 N N . ILE A 1 97 ? 26.361 31.657 -9.142 1.00 5.63 97 ILE A N 1
ATOM 818 C CA . ILE A 1 97 ? 25.136 31.112 -8.549 1.00 5.81 97 ILE A CA 1
ATOM 819 C C . ILE A 1 97 ? 25.153 29.599 -8.461 1.00 6.59 97 ILE A C 1
ATOM 820 O O . ILE A 1 97 ? 24.306 29.016 -7.778 1.00 7.57 97 ILE A O 1
ATOM 825 N N . GLY A 1 98 ? 26.113 28.963 -9.122 1.00 7.29 98 GLY A N 1
ATOM 826 C CA . GLY A 1 98 ? 26.241 27.507 -9.077 1.00 7.62 98 GLY A CA 1
ATOM 827 C C . GLY A 1 98 ? 25.087 26.823 -9.779 1.00 8.60 98 GLY A C 1
ATOM 828 O O . GLY A 1 98 ? 24.399 25.976 -9.199 1.00 9.09 98 GLY A O 1
ATOM 829 N N . GLU A 1 99 ? 24.834 27.220 -11.022 1.00 8.92 99 GLU A N 1
ATOM 830 C CA . GLU A 1 99 ? 23.759 26.609 -11.804 1.00 9.62 99 GLU A CA 1
ATOM 831 C C . GLU A 1 99 ? 24.223 26.298 -13.218 1.00 9.36 99 GLU A C 1
ATOM 832 O O . GLU A 1 99 ? 25.362 26.554 -13.575 1.00 8.09 99 GLU A O 1
ATOM 838 N N . GLY A 1 100 ? 23.348 25.700 -14.015 1.00 9.46 100 GLY A N 1
ATOM 839 C CA . GLY A 1 100 ? 23.716 25.377 -15.387 1.00 9.32 100 GLY A CA 1
ATOM 840 C C . GLY A 1 100 ? 24.821 24.336 -15.339 1.00 8.60 100 GLY A C 1
ATOM 841 O O . GLY A 1 100 ? 24.685 23.342 -14.628 1.00 9.12 100 GLY A O 1
ATOM 842 N N . PRO A 1 101 ? 25.928 24.557 -16.071 1.00 8.13 101 PRO A N 1
ATOM 843 C CA . PRO A 1 101 ? 27.043 23.602 -16.025 1.00 8.31 101 PRO A CA 1
ATOM 844 C C . PRO A 1 101 ? 27.748 23.517 -14.677 1.00 7.68 101 PRO A C 1
ATOM 845 O O . PRO A 1 101 ? 28.533 22.602 -14.457 1.00 8.64 101 PRO A O 1
ATOM 849 N N . TYR A 1 102 ? 27.459 24.471 -13.798 1.00 7.54 102 TYR A N 1
ATOM 850 C CA . TYR A 1 102 ? 28.107 24.565 -12.494 1.00 7.21 102 TYR A CA 1
ATOM 851 C C . TYR A 1 102 ? 27.181 24.190 -11.332 1.00 7.72 102 TYR A C 1
ATOM 852 O O . TYR A 1 102 ? 27.431 24.570 -10.204 1.00 7.64 102 TYR A O 1
ATOM 861 N N . GLN A 1 103 ? 26.131 23.423 -11.609 1.00 7.29 103 GLN A N 1
ATOM 862 C CA . GLN A 1 103 ? 25.158 23.068 -10.577 1.00 8.10 103 GLN A CA 1
ATOM 863 C C . GLN A 1 103 ? 25.747 22.168 -9.487 1.00 7.01 103 GLN A C 1
ATOM 864 O O . GLN A 1 103 ? 25.429 22.348 -8.313 1.00 6.84 103 GLN A O 1
ATOM 870 N N . ALA A 1 104 ? 26.561 21.193 -9.876 1.00 6.99 104 ALA A N 1
ATOM 871 C CA . ALA A 1 104 ? 27.111 20.228 -8.919 1.00 6.95 104 ALA A CA 1
ATOM 872 C C . ALA A 1 104 ? 28.277 20.818 -8.131 1.00 6.83 104 ALA A C 1
ATOM 873 O O . ALA A 1 104 ? 29.111 21.537 -8.657 1.00 6.93 104 ALA A O 1
ATOM 875 N N . THR A 1 105 ? 28.336 20.490 -6.851 1.00 7.52 105 THR A N 1
ATOM 876 C CA . THR A 1 105 ? 29.413 21.000 -6.015 1.00 7.54 105 THR A CA 1
ATOM 877 C C . THR A 1 105 ? 30.805 20.725 -6.590 1.00 7.74 105 THR A C 1
ATOM 878 O O . THR A 1 105 ? 31.692 21.583 -6.529 1.00 7.51 105 THR A O 1
ATOM 882 N N . ASP A 1 106 ? 30.992 19.530 -7.148 1.00 7.21 106 ASP A N 1
ATOM 883 C CA . ASP A 1 106 ? 32.285 19.126 -7.708 1.00 7.71 106 ASP A CA 1
ATOM 884 C C . ASP A 1 106 ? 32.754 20.039 -8.846 1.00 7.88 106 ASP A C 1
ATOM 885 O O . ASP A 1 106 ? 33.952 20.059 -9.166 1.00 8.89 106 ASP A O 1
ATOM 890 N N . THR A 1 107 ? 31.811 20.748 -9.474 1.00 7.47 107 THR A N 1
ATOM 891 C CA . THR A 1 107 ? 32.130 21.685 -10.561 1.00 7.43 107 THR A CA 1
ATOM 892 C C . THR A 1 107 ? 32.358 23.115 -10.065 1.00 6.90 107 THR A C 1
ATOM 893 O O . THR A 1 107 ? 32.580 24.014 -10.873 1.00 6.88 107 THR A O 1
ATOM 897 N N . GLN A 1 108 ? 32.279 23.316 -8.742 1.00 6.02 108 GLN A N 1
ATOM 898 C CA . GLN A 1 108 ? 32.387 24.654 -8.118 1.00 6.38 108 GLN A CA 1
ATOM 899 C C . GLN A 1 108 ? 33.704 24.899 -7.377 1.00 6.72 108 GLN A C 1
ATOM 900 O O . GLN A 1 108 ? 33.828 25.887 -6.638 1.00 7.12 108 GLN A O 1
ATOM 906 N N . LEU A 1 109 ? 34.691 24.034 -7.611 1.00 6.55 109 LEU A N 1
ATOM 907 C CA . LEU A 1 109 ? 35.894 23.997 -6.778 1.00 6.72 109 LEU A CA 1
ATOM 908 C C . LEU A 1 109 ? 37.110 24.621 -7.435 1.00 6.77 109 LEU A C 1
ATOM 909 O O . LEU A 1 109 ? 38.127 24.809 -6.766 1.00 6.67 109 LEU A O 1
ATOM 914 N N . ASN A 1 110 ? 37.021 24.920 -8.724 1.00 6.83 110 ASN A N 1
ATOM 915 C CA . ASN A 1 110 ? 38.175 25.398 -9.475 1.00 7.14 110 ASN A CA 1
ATOM 916 C C . ASN A 1 110 ? 37.962 26.765 -10.106 1.00 6.93 110 ASN A C 1
ATOM 917 O O . ASN A 1 110 ? 38.567 27.089 -11.147 1.00 6.73 110 ASN A O 1
ATOM 922 N N . PHE A 1 111 ? 37.134 27.586 -9.466 1.00 6.85 111 PHE A N 1
ATOM 923 C CA . PHE A 1 111 ? 37.002 28.972 -9.907 1.00 6.95 111 PHE A CA 1
ATOM 924 C C . PHE A 1 111 ? 38.257 29.761 -9.580 1.00 7.28 111 PHE A C 1
ATOM 925 O O . PHE A 1 111 ? 39.106 29.312 -8.808 1.00 7.87 111 PHE A O 1
ATOM 933 N N . LEU A 1 112 ? 38.383 30.944 -10.159 1.00 7.27 112 LEU A N 1
ATOM 934 C CA . LEU A 1 112 ? 39.457 31.848 -9.757 1.00 7.14 112 LEU A CA 1
ATOM 935 C C . LEU A 1 112 ? 39.404 32.038 -8.244 1.00 6.83 112 LEU A C 1
ATOM 936 O O . LEU A 1 112 ? 38.324 32.047 -7.648 1.00 7.25 112 LEU A O 1
ATOM 941 N N . PRO A 1 113 ? 40.566 32.222 -7.607 1.00 7.93 113 PRO A N 1
ATOM 942 C CA . PRO A 1 113 ? 40.527 32.365 -6.153 1.00 8.38 113 PRO A CA 1
ATOM 943 C C . PRO A 1 113 ? 39.599 33.480 -5.678 1.00 8.34 113 PRO A C 1
ATOM 944 O O . PRO A 1 113 ? 38.919 33.314 -4.668 1.00 9.43 113 PRO A O 1
ATOM 948 N N . GLY A 1 114 ? 39.554 34.595 -6.408 1.00 8.28 114 GLY A N 1
ATOM 949 C CA . GLY A 1 114 ? 38.711 35.734 -6.069 1.00 7.61 114 GLY A CA 1
ATOM 950 C C . GLY A 1 114 ? 37.209 35.528 -6.222 1.00 7.28 114 GLY A C 1
ATOM 951 O O . GLY A 1 114 ? 36.435 36.310 -5.680 1.00 7.71 114 GLY A O 1
ATOM 952 N N . ALA A 1 115 ? 36.793 34.484 -6.947 1.00 6.75 115 ALA A N 1
ATOM 953 C CA . ALA A 1 115 ? 35.379 34.189 -7.135 1.00 6.26 115 ALA A CA 1
ATOM 954 C C . ALA A 1 115 ? 34.666 33.914 -5.804 1.00 6.37 115 ALA A C 1
ATOM 955 O O . ALA A 1 115 ? 33.522 34.279 -5.618 1.00 6.55 115 ALA A O 1
ATOM 957 N N . TYR A 1 116 ? 35.352 33.245 -4.888 1.00 6.52 116 TYR A N 1
ATOM 958 C CA . TYR A 1 116 ? 34.735 32.864 -3.624 1.00 6.70 116 TYR A CA 1
ATOM 959 C C . TYR A 1 116 ? 34.407 34.080 -2.751 1.00 6.81 116 TYR A C 1
ATOM 960 O O . TYR A 1 116 ? 33.350 34.114 -2.117 1.00 6.84 116 TYR A O 1
ATOM 969 N N . ALA A 1 117 ? 35.247 35.108 -2.778 1.00 6.96 117 ALA A N 1
ATOM 970 C CA . ALA A 1 117 ? 34.924 36.364 -2.083 1.00 6.29 117 ALA A CA 1
ATOM 971 C C . ALA A 1 117 ? 33.712 37.054 -2.723 1.00 6.28 117 ALA A C 1
ATOM 972 O O . ALA A 1 117 ? 32.910 37.660 -2.034 1.00 6.22 117 ALA A O 1
ATOM 974 N N . GLN A 1 118 ? 33.585 36.970 -4.047 1.00 6.05 118 GLN A N 1
ATOM 975 C CA . GLN A 1 118 ? 32.434 37.536 -4.743 1.00 5.83 118 GLN A CA 1
ATOM 976 C C . GLN A 1 118 ? 31.159 36.814 -4.343 1.00 5.97 118 GLN A C 1
ATOM 977 O O . GLN A 1 118 ? 30.157 37.441 -4.055 1.00 6.78 118 GLN A O 1
ATOM 983 N N . ILE A 1 119 ? 31.210 35.491 -4.325 1.00 6.73 119 ILE A N 1
ATOM 984 C CA . ILE A 1 119 ? 30.067 34.696 -3.918 1.00 6.53 119 ILE A CA 1
ATOM 985 C C . ILE A 1 119 ? 29.657 35.062 -2.497 1.00 6.11 119 ILE A C 1
ATOM 986 O O . ILE A 1 119 ? 28.462 35.217 -2.209 1.00 5.95 119 ILE A O 1
ATOM 991 N N . SER A 1 120 ? 30.651 35.194 -1.621 1.00 6.15 120 SER A N 1
ATOM 992 C CA . SER A 1 120 ? 30.406 35.552 -0.225 1.00 5.31 120 SER A CA 1
ATOM 993 C C . SER A 1 120 ? 29.721 36.925 -0.150 1.00 5.86 120 SER A C 1
ATOM 994 O O . SER A 1 120 ? 28.781 37.111 0.622 1.00 6.37 120 SER A O 1
ATOM 997 N N . ASN A 1 121 ? 30.203 37.891 -0.914 1.00 6.39 121 ASN A N 1
ATOM 998 C CA . ASN A 1 121 ? 29.609 39.231 -0.913 1.00 7.27 121 ASN A CA 1
ATOM 999 C C . ASN A 1 121 ? 28.146 39.175 -1.335 1.00 6.33 121 ASN A C 1
ATOM 1000 O O . ASN A 1 121 ? 27.287 39.775 -0.692 1.00 6.32 121 ASN A O 1
ATOM 1005 N N . ALA A 1 122 ? 27.858 38.468 -2.427 1.00 5.64 122 ALA A N 1
ATOM 1006 C CA . ALA A 1 122 ? 26.491 38.351 -2.916 1.00 5.69 122 ALA A CA 1
ATOM 1007 C C . ALA A 1 122 ? 25.585 37.673 -1.891 1.00 6.17 122 ALA A C 1
ATOM 1008 O O . ALA A 1 122 ? 24.446 38.102 -1.672 1.00 6.35 122 ALA A O 1
ATOM 1010 N N . ALA A 1 123 ? 26.084 36.593 -1.295 1.00 6.02 123 ALA A N 1
ATOM 1011 C CA . ALA A 1 123 ? 25.303 35.835 -0.331 1.00 5.87 123 ALA A CA 1
ATOM 1012 C C . ALA A 1 123 ? 24.976 36.659 0.908 1.00 5.21 123 ALA A C 1
ATOM 1013 O O . ALA A 1 123 ? 23.857 36.620 1.422 1.00 6.38 123 ALA A O 1
ATOM 1015 N N . ARG A 1 124 ? 25.967 37.409 1.387 1.00 4.88 124 ARG A N 1
ATOM 1016 C CA . ARG A 1 124 ? 25.794 38.215 2.591 1.00 4.96 124 ARG A CA 1
ATOM 1017 C C . ARG A 1 124 ? 24.951 39.455 2.332 1.00 5.15 124 ARG A C 1
ATOM 1018 O O . ARG A 1 124 ? 24.139 39.831 3.169 1.00 5.80 124 ARG A O 1
ATOM 1026 N N . GLN A 1 125 ? 25.115 40.078 1.170 1.00 5.27 125 GLN A N 1
ATOM 1027 C CA . GLN A 1 125 ? 24.235 41.183 0.802 1.00 5.80 125 GLN A CA 1
ATOM 1028 C C . GLN A 1 125 ? 22.783 40.734 0.756 1.00 5.34 125 GLN A C 1
ATOM 1029 O O . GLN A 1 125 ? 21.877 41.441 1.223 1.00 6.32 125 GLN A O 1
ATOM 1035 N N . ALA A 1 126 ? 22.561 39.552 0.187 1.00 4.57 126 ALA A N 1
ATOM 1036 C CA . ALA A 1 126 ? 21.205 39.011 0.084 1.00 4.63 126 ALA A CA 1
ATOM 1037 C C . ALA A 1 126 ? 20.639 38.706 1.474 1.00 5.29 126 ALA A C 1
ATOM 1038 O O . ALA A 1 126 ? 19.460 38.938 1.734 1.00 6.39 126 ALA A O 1
ATOM 1040 N N . TRP A 1 127 ? 21.488 38.169 2.354 1.00 4.90 127 TRP A N 1
ATOM 1041 C CA . TRP A 1 127 ? 21.071 37.835 3.721 1.00 5.21 127 TRP A CA 1
ATOM 1042 C C . TRP A 1 127 ? 20.664 39.101 4.485 1.00 5.04 127 TRP A C 1
ATOM 1043 O O . TRP A 1 127 ? 19.669 39.142 5.231 1.00 5.08 127 TRP A O 1
ATOM 1054 N N . LYS A 1 128 ? 21.446 40.157 4.298 1.00 4.73 128 LYS A N 1
ATOM 1055 C CA . LYS A 1 128 ? 21.230 41.397 5.029 1.00 5.24 128 LYS A CA 1
ATOM 1056 C C . LYS A 1 128 ? 19.985 42.133 4.533 1.00 6.16 128 LYS A C 1
ATOM 1057 O O . LYS A 1 128 ? 19.487 43.015 5.219 1.00 6.95 128 LYS A O 1
ATOM 1063 N N . ARG A 1 129 ? 19.485 41.782 3.352 1.00 6.25 129 ARG A N 1
ATOM 1064 C CA . ARG A 1 129 ? 18.255 42.380 2.851 1.00 7.50 129 ARG A CA 1
ATOM 1065 C C . ARG A 1 129 ? 16.987 41.627 3.261 1.00 7.34 129 ARG A C 1
ATOM 1066 O O . ARG A 1 129 ? 15.876 42.038 2.900 1.00 7.57 129 ARG A O 1
ATOM 1074 N N . LEU A 1 130 ? 17.139 40.555 4.048 1.00 7.07 130 LEU A N 1
ATOM 1075 C CA . LEU A 1 130 ? 15.961 39.856 4.577 1.00 6.74 130 LEU A CA 1
ATOM 1076 C C . LEU A 1 130 ? 15.224 40.787 5.531 1.00 7.65 130 LEU A C 1
ATOM 1077 O O . LEU A 1 130 ? 15.841 41.629 6.155 1.00 7.48 130 LEU A O 1
ATOM 1082 N N . PRO A 1 131 ? 13.899 40.630 5.655 1.00 9.40 131 PRO A N 1
ATOM 1083 C CA . PRO A 1 131 ? 13.145 41.457 6.577 1.00 10.58 131 PRO A CA 1
ATOM 1084 C C . PRO A 1 131 ? 13.320 40.987 8.018 1.00 11.74 131 PRO A C 1
ATOM 1085 O O . PRO A 1 131 ? 12.965 41.728 8.949 1.00 15.21 131 PRO A O 1
#

InterPro domains:
  IPR001878 Zinc finger, CCHC-type [PF00098] (508-524)
  IPR001878 Zinc finger, CCHC-type [PS50158] (509-524)
  IPR001878 Zinc finger, CCHC-type [SM00343] (508-524)
  IPR001878 Zinc finger, CCHC-type [SM00343] (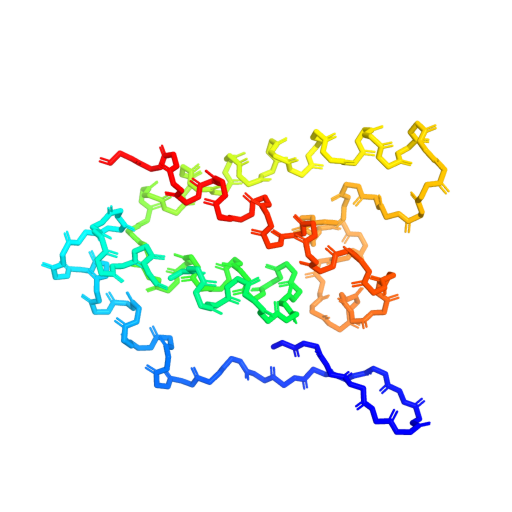535-551)
  IPR003322 Beta-retroviral matrix protein [PF02337] (7-90)
  IPR008916 Retrovirus capsid, C-terminal [G3DSA:1.10.1200.30] (392-476)
  IPR008919 Retrovirus capsid, N-terminal [G3DSA:1.10.375.10] (257-391)
  IPR008919 Retrovirus capsid, N-terminal [SSF47943] (227-388)
  IPR010999 Retroviral matrix protein [SSF47836] (1-90)
  IPR036875 Zinc finger, CCHC-type superfamily [SSF57756] (495-527)
  IPR036875 Zinc finger, CCHC-type superfamily [SSF57756] (533-562)
  IPR038124 Beta-retroviral matrix superfamily [G3DSA:1.10.150.490] (1-97)
  IPR045345 Retroviral nucleocapsid Gag protein p24, C-terminal domain [PF19317] (390-463)
  IPR050195 Primate lentivirus group Gag polyprotein-like [PTHR40389] (1-588)